Protein AF-A0A9E0XH51-F1 (afdb_monomer)

pLDDT: mean 71.11, std 19.98, range [37.84, 92.12]

Structure (mmCIF, N/CA/C/O backbone):
data_AF-A0A9E0XH51-F1
#
_entry.id   AF-A0A9E0XH51-F1
#
loop_
_atom_site.group_PDB
_atom_site.id
_atom_site.type_symbol
_atom_site.label_atom_id
_atom_site.label_alt_id
_atom_site.label_comp_id
_atom_site.label_asym_id
_atom_site.label_entity_id
_atom_site.label_seq_id
_atom_site.pdbx_PDB_ins_code
_atom_site.Cartn_x
_atom_site.Cartn_y
_atom_site.Cartn_z
_atom_site.occupancy
_atom_site.B_iso_or_equiv
_atom_site.auth_seq_id
_atom_site.auth_comp_id
_atom_site.auth_asym_id
_atom_site.auth_atom_id
_atom_site.pdbx_PDB_model_num
ATOM 1 N N . MET A 1 1 ? 7.450 -58.467 25.213 1.00 41.91 1 MET A N 1
ATOM 2 C CA . MET A 1 1 ? 7.875 -57.204 24.557 1.00 41.91 1 MET A CA 1
ATOM 3 C C . MET A 1 1 ? 6.693 -56.242 24.679 1.00 41.91 1 MET A C 1
ATOM 5 O O . MET A 1 1 ? 5.607 -56.695 24.382 1.00 41.91 1 MET A O 1
ATOM 9 N N . LYS A 1 2 ? 6.726 -55.001 25.174 1.00 43.81 2 LYS A N 1
ATOM 10 C CA . LYS A 1 2 ? 7.764 -54.050 25.601 1.00 43.81 2 LYS A CA 1
ATOM 11 C C . LYS A 1 2 ? 7.289 -53.410 26.921 1.00 43.81 2 LYS A C 1
ATOM 13 O O . LYS A 1 2 ? 6.123 -53.060 27.045 1.00 43.81 2 LYS A O 1
ATOM 18 N N . LYS A 1 3 ? 8.186 -53.297 27.903 1.00 47.97 3 LYS A N 1
ATOM 19 C CA . LYS A 1 3 ? 7.929 -52.668 29.207 1.00 47.97 3 LYS A CA 1
ATOM 20 C C . LYS A 1 3 ? 7.964 -51.147 29.034 1.00 47.97 3 LYS A C 1
ATOM 22 O O . LYS A 1 3 ? 8.960 -50.622 28.537 1.00 47.97 3 LYS A O 1
ATOM 27 N N . VAL A 1 4 ? 6.887 -50.470 29.422 1.00 47.69 4 VAL A N 1
ATOM 28 C CA . VAL A 1 4 ? 6.776 -49.007 29.431 1.00 47.69 4 VAL A CA 1
ATOM 29 C C . VAL A 1 4 ? 7.672 -48.475 30.551 1.00 47.69 4 VAL A C 1
ATOM 31 O O . VAL A 1 4 ? 7.459 -48.787 31.719 1.00 47.69 4 VAL A O 1
ATOM 34 N N . LYS A 1 5 ? 8.709 -47.717 30.191 1.00 50.25 5 LYS A N 1
ATOM 35 C CA . LYS A 1 5 ? 9.540 -46.977 31.145 1.00 50.25 5 LYS A CA 1
ATOM 36 C C . LYS A 1 5 ? 8.961 -45.571 31.269 1.00 50.25 5 LYS A C 1
ATOM 38 O O . LYS A 1 5 ? 9.194 -44.735 30.406 1.00 50.25 5 LYS A O 1
ATOM 43 N N . VAL A 1 6 ? 8.188 -45.348 32.327 1.00 43.75 6 VAL A N 1
ATOM 44 C CA . VAL A 1 6 ? 7.829 -44.011 32.809 1.00 43.75 6 VAL A CA 1
ATOM 45 C C . VAL A 1 6 ? 8.917 -43.595 33.798 1.00 43.75 6 VAL A C 1
ATOM 47 O O . VAL A 1 6 ? 9.127 -44.278 34.798 1.00 43.75 6 VAL A O 1
ATOM 50 N N . ALA A 1 7 ? 9.629 -42.512 33.501 1.00 46.59 7 ALA A N 1
ATOM 51 C CA . ALA A 1 7 ? 10.525 -41.817 34.424 1.00 46.59 7 ALA A CA 1
ATOM 52 C C . ALA A 1 7 ? 10.071 -40.346 34.438 1.00 46.59 7 ALA A C 1
ATOM 54 O O . ALA A 1 7 ? 9.972 -39.734 33.381 1.00 46.59 7 ALA A O 1
ATOM 55 N N . LEU A 1 8 ? 9.456 -39.905 35.538 1.00 39.34 8 LEU A N 1
ATOM 56 C CA . LEU A 1 8 ? 10.074 -39.195 36.673 1.00 39.34 8 LEU A CA 1
ATOM 57 C C . LEU A 1 8 ? 10.147 -37.677 36.401 1.00 39.34 8 LEU A C 1
ATOM 59 O O . LEU A 1 8 ? 11.036 -37.231 35.695 1.00 39.34 8 LEU A O 1
ATOM 63 N N . ALA A 1 9 ? 9.111 -36.947 36.846 1.00 46.75 9 ALA A N 1
ATOM 64 C CA . ALA A 1 9 ? 9.154 -35.848 37.838 1.00 46.75 9 ALA A CA 1
ATOM 65 C C . ALA A 1 9 ? 9.695 -34.509 37.269 1.00 46.75 9 ALA A C 1
ATOM 67 O O . ALA A 1 9 ? 10.595 -34.504 36.451 1.00 46.75 9 ALA A O 1
ATOM 68 N N . ALA A 1 10 ? 9.218 -33.313 37.609 1.00 48.53 10 ALA A N 1
ATOM 69 C CA . ALA A 1 10 ? 8.521 -32.829 38.789 1.00 48.53 10 ALA A CA 1
ATOM 70 C C . ALA A 1 10 ? 7.883 -31.449 38.493 1.00 48.53 10 ALA A C 1
ATOM 72 O O . ALA A 1 10 ? 8.106 -30.874 37.432 1.00 48.53 10 ALA A O 1
ATOM 73 N N . LEU A 1 11 ? 7.214 -30.914 39.521 1.00 56.66 11 LEU A N 1
ATOM 74 C CA . LEU A 1 11 ? 6.786 -29.521 39.726 1.00 56.66 11 LEU A CA 1
ATOM 75 C C . LEU A 1 11 ? 5.397 -29.145 39.192 1.00 56.66 11 LEU A C 1
ATOM 77 O O . LEU A 1 11 ? 5.206 -28.404 38.237 1.00 56.66 11 LEU A O 1
ATOM 81 N N . THR A 1 12 ? 4.416 -29.624 39.957 1.00 53.50 12 THR A N 1
ATOM 82 C CA . THR A 1 12 ? 3.287 -28.830 40.465 1.00 53.50 12 THR A CA 1
ATOM 83 C C . THR A 1 12 ? 3.569 -27.327 40.521 1.00 53.50 12 THR A C 1
ATOM 85 O O . THR A 1 12 ? 4.447 -26.933 41.281 1.00 53.50 12 THR A O 1
ATOM 88 N N . PHE A 1 13 ? 2.759 -26.507 39.845 1.00 44.91 13 PHE A N 1
ATOM 89 C CA . PHE A 1 13 ? 2.239 -25.254 40.406 1.00 44.91 13 PHE A CA 1
ATOM 90 C C . PHE A 1 13 ? 0.996 -24.772 39.619 1.00 44.91 13 PHE A C 1
ATOM 92 O O . PHE A 1 13 ? 1.048 -24.536 38.419 1.00 44.91 13 PHE A O 1
ATOM 99 N N . ILE A 1 14 ? -0.088 -24.583 40.383 1.00 56.72 14 ILE A N 1
ATOM 100 C CA . ILE A 1 14 ? -1.256 -23.706 40.167 1.00 56.72 14 ILE A CA 1
ATOM 101 C C . ILE A 1 14 ? -2.353 -24.175 39.198 1.00 56.72 14 ILE A C 1
ATOM 103 O O . ILE A 1 14 ? -2.417 -23.795 38.033 1.00 56.72 14 ILE A O 1
ATOM 107 N N . CYS A 1 15 ? -3.339 -24.869 39.773 1.00 46.94 15 CYS A N 1
ATOM 108 C CA . CYS A 1 15 ? -4.732 -24.741 39.356 1.00 46.94 15 CYS A CA 1
ATOM 109 C C . CYS A 1 15 ? -5.243 -23.346 39.760 1.00 46.94 15 CYS A C 1
ATOM 111 O O . CYS A 1 15 ? -5.468 -23.103 40.946 1.00 46.94 15 CYS A O 1
ATOM 113 N N . LEU A 1 16 ? -5.468 -22.448 38.799 1.00 51.97 16 LEU A N 1
ATOM 114 C CA . LEU A 1 16 ? -6.373 -21.311 38.971 1.00 51.97 16 LEU A CA 1
ATOM 115 C C . LEU A 1 16 ? -7.412 -21.337 37.850 1.00 51.97 16 LEU A C 1
ATOM 117 O O . LEU A 1 16 ? -7.101 -21.311 36.664 1.00 51.97 16 LEU A O 1
ATOM 121 N N . ASN A 1 17 ? -8.648 -21.471 38.314 1.00 50.69 17 ASN A N 1
ATOM 122 C CA . ASN A 1 17 ? -9.923 -21.473 37.622 1.00 50.69 17 ASN A CA 1
ATOM 123 C C . ASN A 1 17 ? -10.053 -20.498 36.438 1.00 50.69 17 ASN A C 1
ATOM 125 O O . ASN A 1 17 ? -9.784 -19.308 36.586 1.00 50.69 17 ASN A O 1
ATOM 129 N N . SER A 1 18 ? -10.708 -20.995 35.382 1.00 43.88 18 SER A N 1
ATOM 130 C CA . SER A 1 18 ? -11.928 -20.441 34.752 1.00 43.88 18 SER A CA 1
ATOM 131 C C . SER A 1 18 ? -11.814 -20.307 33.235 1.00 43.88 18 SER A C 1
ATOM 133 O O . SER A 1 18 ? -10.995 -19.542 32.744 1.00 43.88 18 SER A O 1
ATOM 135 N N . SER A 1 19 ? -12.741 -20.985 32.549 1.00 42.28 19 SER A N 1
ATOM 136 C CA . SER A 1 19 ? -13.248 -20.671 31.203 1.00 42.28 19 SER A CA 1
ATOM 137 C C . SER A 1 19 ? -12.220 -20.821 30.073 1.00 42.28 19 SER A C 1
ATOM 139 O O . SER A 1 19 ? -11.302 -20.037 29.915 1.00 42.28 19 SER A O 1
ATOM 141 N N . ALA A 1 20 ? -12.258 -21.928 29.338 1.00 42.06 20 ALA A N 1
ATOM 142 C CA . ALA A 1 20 ? -12.992 -22.009 28.076 1.00 42.06 20 ALA A CA 1
ATOM 143 C C . ALA A 1 20 ? -12.479 -21.024 27.001 1.00 42.06 20 ALA A C 1
ATOM 145 O O . ALA A 1 20 ? -12.473 -19.819 27.200 1.00 42.06 20 ALA A O 1
ATOM 146 N N . ILE A 1 21 ? -12.200 -21.613 25.832 1.00 47.88 21 ILE A N 1
ATOM 147 C CA . ILE A 1 21 ? -12.109 -21.051 24.474 1.00 47.88 21 ILE A CA 1
ATOM 148 C C . ILE A 1 21 ? -10.927 -20.138 24.083 1.00 47.88 21 ILE A C 1
ATOM 150 O O . ILE A 1 21 ? -10.886 -18.951 24.365 1.00 47.88 21 ILE A O 1
ATOM 154 N N . ALA A 1 22 ? -10.091 -20.766 23.248 1.00 40.78 22 ALA A N 1
ATOM 155 C CA . ALA A 1 22 ? -9.645 -20.306 21.933 1.00 40.78 22 ALA A CA 1
ATOM 156 C C . ALA A 1 22 ? -8.461 -19.327 21.836 1.00 40.78 22 ALA A C 1
ATOM 158 O O . ALA A 1 22 ? -8.432 -18.244 22.401 1.00 40.78 22 ALA A O 1
ATOM 159 N N . GLU A 1 23 ? -7.519 -19.765 20.994 1.00 41.09 23 GLU A N 1
ATOM 160 C CA . GLU A 1 23 ? -6.561 -18.959 20.237 1.00 41.09 23 GLU A CA 1
ATOM 161 C C . GLU A 1 23 ? -5.380 -18.386 21.024 1.00 41.09 23 GLU A C 1
ATOM 163 O O . GLU A 1 23 ? -5.196 -17.187 21.219 1.00 41.09 23 GLU A O 1
ATOM 168 N N . GLN A 1 24 ? -4.442 -19.296 21.308 1.00 37.84 24 GLN A N 1
ATOM 169 C CA . GLN A 1 24 ? -3.035 -18.989 21.074 1.00 37.84 24 GLN A CA 1
ATOM 170 C C . GLN A 1 24 ? -2.898 -18.505 19.624 1.00 37.84 24 GLN A C 1
ATOM 172 O O . GLN A 1 24 ? -2.756 -19.317 18.709 1.00 37.84 24 GLN A O 1
ATOM 177 N N . ILE A 1 25 ? -2.978 -17.190 19.406 1.00 51.56 25 ILE A N 1
ATOM 178 C CA . ILE A 1 25 ? -2.527 -16.568 18.165 1.00 51.56 25 ILE A CA 1
ATOM 179 C C . ILE A 1 25 ? -1.038 -16.873 18.096 1.00 51.56 25 ILE A C 1
ATOM 181 O O . ILE A 1 25 ? -0.198 -16.215 18.712 1.00 51.56 25 ILE A O 1
ATOM 185 N N . GLN A 1 26 ? -0.735 -17.955 17.385 1.00 45.03 26 GLN A N 1
ATOM 186 C CA . GLN A 1 26 ? 0.565 -18.215 16.821 1.00 45.03 26 GLN A CA 1
ATOM 187 C C . GLN A 1 26 ? 0.971 -16.927 16.116 1.00 45.03 26 GLN A C 1
ATOM 189 O O . GLN A 1 26 ? 0.491 -16.608 15.031 1.00 45.03 26 GLN A O 1
ATOM 194 N N . GLN A 1 27 ? 1.889 -16.188 16.731 1.00 41.00 27 GLN A N 1
ATOM 195 C CA . GLN A 1 27 ? 2.798 -15.308 16.017 1.00 41.00 27 GLN A CA 1
ATOM 196 C C . GLN A 1 27 ? 3.692 -16.208 15.155 1.00 41.00 27 GLN A C 1
ATOM 198 O O . GLN A 1 27 ? 4.900 -16.312 15.350 1.00 41.00 27 GLN A O 1
ATOM 203 N N . THR A 1 28 ? 3.091 -16.927 14.202 1.00 44.56 28 THR A N 1
ATOM 204 C CA . THR A 1 28 ? 3.790 -17.331 13.002 1.00 44.56 28 THR A CA 1
ATOM 205 C C . THR A 1 28 ? 4.267 -16.028 12.406 1.00 44.56 28 THR A C 1
ATOM 207 O O . THR A 1 28 ? 3.473 -15.255 11.870 1.00 44.56 28 THR A O 1
ATOM 210 N N . ALA A 1 29 ? 5.566 -15.782 12.541 1.00 46.38 29 ALA A N 1
ATOM 211 C CA . ALA A 1 29 ? 6.333 -15.024 11.581 1.00 46.38 29 ALA A CA 1
ATOM 212 C C . ALA A 1 29 ? 6.067 -15.668 10.215 1.00 46.38 29 ALA A C 1
ATOM 214 O O . ALA A 1 29 ? 6.822 -16.516 9.740 1.00 46.38 29 ALA A O 1
ATOM 215 N N . GLN A 1 30 ? 4.912 -15.343 9.628 1.00 44.78 30 GLN A N 1
ATOM 216 C CA . GLN A 1 30 ? 4.646 -15.612 8.240 1.00 44.78 30 GLN A CA 1
ATOM 217 C C . GLN A 1 30 ? 5.813 -14.949 7.539 1.00 44.78 30 GLN A C 1
ATOM 219 O O . GLN A 1 30 ? 6.069 -13.753 7.683 1.00 44.78 30 GLN A O 1
ATOM 224 N N . THR A 1 31 ? 6.580 -15.766 6.833 1.00 47.00 31 THR A N 1
ATOM 225 C CA . THR A 1 31 ? 7.458 -15.280 5.785 1.00 47.00 31 THR A CA 1
ATOM 226 C C . THR A 1 31 ? 6.511 -14.761 4.708 1.00 47.00 31 THR A C 1
ATOM 228 O O . THR A 1 31 ? 6.260 -15.431 3.713 1.00 47.00 31 THR A O 1
ATOM 231 N N . THR A 1 32 ? 5.845 -13.639 4.991 1.00 55.44 32 THR A N 1
ATOM 232 C CA . THR A 1 32 ? 4.854 -13.032 4.123 1.00 55.44 32 THR A CA 1
ATOM 233 C C . THR A 1 32 ? 5.659 -12.618 2.924 1.00 55.44 32 THR A C 1
ATOM 235 O O . THR A 1 32 ? 6.494 -11.714 3.008 1.00 55.44 32 THR A O 1
ATOM 238 N N . ASN A 1 33 ? 5.501 -13.360 1.830 1.00 62.09 33 ASN A N 1
ATOM 239 C CA . ASN A 1 33 ? 6.039 -12.943 0.555 1.00 62.09 33 ASN A CA 1
ATOM 240 C C . ASN A 1 33 ? 5.568 -11.494 0.401 1.00 62.09 33 ASN A C 1
ATOM 242 O O . ASN A 1 33 ? 4.366 -11.259 0.463 1.00 62.09 33 ASN A O 1
ATOM 246 N N . PRO A 1 34 ? 6.468 -10.501 0.333 1.00 60.09 34 PRO A N 1
ATOM 247 C CA . PRO A 1 34 ? 6.087 -9.109 0.560 1.00 60.09 34 PRO A CA 1
ATOM 248 C C . PRO A 1 34 ? 5.154 -8.569 -0.536 1.00 60.09 34 PRO A C 1
ATOM 250 O O . PRO A 1 34 ? 4.703 -7.440 -0.448 1.00 60.09 34 PRO A O 1
ATOM 253 N N . MET A 1 35 ? 4.852 -9.386 -1.548 1.00 67.69 35 MET A N 1
ATOM 254 C CA . MET A 1 35 ? 3.888 -9.177 -2.627 1.00 67.69 35 MET A CA 1
ATOM 255 C C . MET A 1 35 ? 2.509 -9.809 -2.378 1.00 67.69 35 MET A C 1
ATOM 257 O O . MET A 1 35 ? 1.605 -9.643 -3.199 1.00 67.69 35 MET A O 1
ATOM 261 N N . ASP A 1 36 ? 2.362 -10.580 -1.306 1.00 74.12 36 ASP A N 1
ATOM 262 C CA . ASP A 1 36 ? 1.183 -11.377 -1.011 1.00 74.12 36 ASP A CA 1
ATOM 263 C C . ASP A 1 36 ? 0.225 -10.587 -0.116 1.00 74.12 36 ASP A C 1
ATOM 265 O O . ASP A 1 36 ? 0.453 -10.380 1.075 1.00 74.12 36 ASP A O 1
ATOM 269 N N . CYS A 1 37 ? -0.847 -10.104 -0.741 1.00 79.00 37 CYS A N 1
ATOM 270 C CA . CYS A 1 37 ? -1.954 -9.428 -0.079 1.00 79.00 37 CYS A CA 1
ATOM 271 C C . CYS A 1 37 ? -3.098 -10.404 0.280 1.00 79.00 37 CYS A C 1
ATOM 273 O O . CYS A 1 37 ? -4.176 -9.956 0.659 1.00 79.00 37 CYS A O 1
ATOM 275 N N . SER A 1 38 ? -2.910 -11.726 0.158 1.00 80.50 38 SER A N 1
ATOM 276 C CA . SER A 1 38 ? -4.005 -12.712 0.258 1.00 80.50 38 SER A CA 1
ATOM 277 C C . SER A 1 38 ? -4.605 -12.805 1.661 1.00 80.50 38 SER A C 1
ATOM 279 O O . SER A 1 38 ? -5.762 -13.182 1.815 1.00 80.50 38 SER A O 1
ATOM 281 N N . ASN A 1 39 ? -3.844 -12.406 2.682 1.00 79.75 39 ASN A N 1
ATOM 282 C CA . ASN A 1 39 ? -4.314 -12.331 4.068 1.00 79.75 39 ASN A CA 1
ATOM 283 C C . ASN A 1 39 ? -5.064 -11.021 4.386 1.00 79.75 39 ASN A C 1
ATOM 285 O O . ASN A 1 39 ? -5.440 -10.795 5.532 1.00 79.75 39 ASN A O 1
ATOM 289 N N . MET A 1 40 ? -5.258 -10.140 3.399 1.00 82.88 40 MET A N 1
ATOM 290 C CA . MET A 1 40 ? -5.971 -8.865 3.548 1.00 82.88 40 MET A CA 1
ATOM 291 C C . MET A 1 40 ? -7.392 -8.954 2.999 1.00 82.88 40 MET A C 1
ATOM 293 O O . MET A 1 40 ? -7.718 -9.858 2.230 1.00 82.88 40 MET A O 1
ATOM 297 N N . GLY A 1 41 ? -8.227 -7.981 3.372 1.00 85.69 41 GLY A N 1
ATOM 298 C CA . GLY A 1 41 ? -9.594 -7.869 2.870 1.00 85.69 41 GLY A CA 1
ATOM 299 C C . GLY A 1 41 ? -9.671 -7.724 1.340 1.00 85.69 41 GLY A C 1
ATOM 300 O O . GLY A 1 41 ? -8.701 -7.292 0.706 1.00 85.69 41 GLY A O 1
ATOM 301 N N . PRO A 1 42 ? -10.829 -8.048 0.737 1.00 88.62 42 PRO A N 1
ATOM 302 C CA . PRO A 1 42 ? -11.011 -8.061 -0.715 1.00 88.62 42 PRO A CA 1
ATOM 303 C C . PRO A 1 42 ? -10.691 -6.710 -1.367 1.00 88.62 42 PRO A C 1
ATOM 305 O O . PRO A 1 42 ? -10.032 -6.679 -2.403 1.00 88.62 42 PRO A O 1
ATOM 308 N N . ASP A 1 43 ? -11.045 -5.594 -0.726 1.00 89.00 43 ASP A N 1
ATOM 309 C CA . ASP A 1 43 ? -10.773 -4.253 -1.259 1.00 89.00 43 ASP A CA 1
ATOM 310 C C . ASP A 1 43 ? -9.266 -3.965 -1.364 1.00 89.00 43 ASP A C 1
ATOM 312 O O . ASP A 1 43 ? -8.792 -3.394 -2.347 1.00 89.00 43 ASP A O 1
ATOM 316 N N . MET A 1 44 ? -8.482 -4.412 -0.376 1.00 87.38 44 MET A N 1
ATOM 317 C CA . MET A 1 44 ? -7.022 -4.266 -0.384 1.00 87.38 44 MET A CA 1
ATOM 318 C C . MET A 1 44 ? -6.38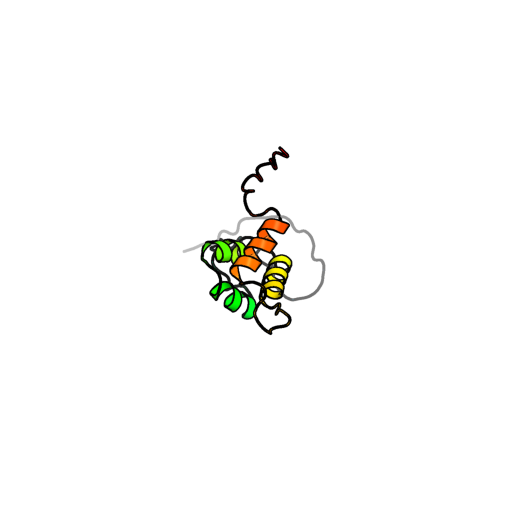2 -5.147 -1.456 1.00 87.38 44 MET A C 1
ATOM 320 O O . MET A 1 44 ? -5.421 -4.729 -2.099 1.00 87.38 44 MET A O 1
ATOM 324 N N . GLN A 1 45 ? -6.921 -6.347 -1.682 1.00 89.75 45 GLN A N 1
ATOM 325 C CA . GLN A 1 45 ? -6.463 -7.230 -2.755 1.00 89.75 45 GLN A CA 1
ATOM 326 C C . GLN A 1 45 ? -6.756 -6.635 -4.134 1.00 89.75 45 GLN A C 1
ATOM 328 O O . GLN A 1 45 ? -5.886 -6.648 -5.007 1.00 89.75 45 GLN A O 1
ATOM 333 N N . GLN A 1 46 ? -7.951 -6.067 -4.324 1.00 91.00 46 GLN A N 1
ATOM 334 C CA . GLN A 1 46 ? -8.320 -5.379 -5.559 1.00 91.00 46 GLN A CA 1
ATOM 335 C C . GLN A 1 46 ? -7.433 -4.159 -5.805 1.00 91.00 46 GLN A C 1
ATOM 337 O O . GLN A 1 46 ? -6.928 -3.988 -6.913 1.00 91.00 46 GLN A O 1
ATOM 342 N N . PHE A 1 47 ? -7.185 -3.355 -4.769 1.00 90.69 47 PHE A N 1
ATOM 343 C CA . PHE A 1 47 ? -6.272 -2.221 -4.847 1.00 90.69 47 PHE A CA 1
ATOM 344 C C . PHE A 1 47 ? -4.845 -2.664 -5.195 1.00 90.69 47 PHE A C 1
ATOM 346 O O . PHE A 1 47 ? -4.239 -2.137 -6.124 1.00 90.69 47 PHE A O 1
ATOM 353 N N . ALA A 1 48 ? -4.332 -3.701 -4.528 1.00 90.06 48 ALA A N 1
ATOM 354 C CA . ALA A 1 48 ? -3.014 -4.267 -4.798 1.00 90.06 48 ALA A CA 1
ATOM 355 C C . ALA A 1 48 ? -2.882 -4.879 -6.203 1.00 90.06 48 ALA A C 1
ATOM 357 O O . ALA A 1 48 ? -1.774 -4.960 -6.732 1.00 90.06 48 ALA A O 1
ATOM 358 N N . GLY A 1 49 ? -3.991 -5.300 -6.817 1.00 90.44 49 GLY A N 1
ATOM 359 C CA . GLY A 1 49 ? -4.041 -5.732 -8.215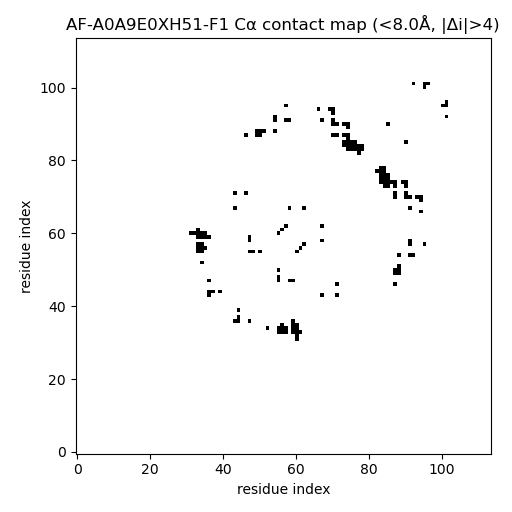 1.00 90.44 49 GLY A CA 1
ATOM 360 C C . GLY A 1 49 ? -3.818 -4.599 -9.221 1.00 90.44 49 GLY A C 1
ATOM 361 O O . GLY A 1 49 ? -3.418 -4.870 -10.349 1.00 90.44 49 GLY A O 1
ATOM 362 N N . GLN A 1 50 ? -4.032 -3.345 -8.813 1.00 91.25 50 GLN A N 1
ATOM 363 C CA . GLN A 1 50 ? -3.822 -2.149 -9.637 1.00 91.25 50 GLN A CA 1
ATOM 364 C C . GLN A 1 50 ? -2.422 -1.540 -9.461 1.00 91.25 50 GLN A C 1
ATOM 366 O O . GLN A 1 50 ? -2.063 -0.621 -10.193 1.00 91.25 50 GLN A O 1
ATOM 371 N N . LEU A 1 51 ? -1.642 -2.027 -8.490 1.00 90.88 51 LEU A N 1
ATOM 372 C CA . LEU A 1 51 ? -0.302 -1.526 -8.189 1.00 90.88 51 LEU A CA 1
ATOM 373 C C . LEU A 1 51 ? 0.765 -2.211 -9.041 1.00 90.88 51 LEU A C 1
ATOM 375 O O . LEU A 1 51 ? 0.703 -3.412 -9.319 1.00 90.88 51 LEU A O 1
ATOM 379 N N . ASN A 1 52 ? 1.825 -1.469 -9.356 1.00 91.69 52 ASN A N 1
ATOM 380 C CA . ASN A 1 52 ? 3.044 -2.061 -9.890 1.00 91.69 52 ASN A CA 1
ATOM 381 C C . ASN A 1 52 ? 3.741 -2.951 -8.846 1.00 91.69 52 ASN A C 1
ATOM 383 O O . ASN A 1 52 ? 3.487 -2.863 -7.644 1.00 91.69 52 ASN A O 1
ATOM 387 N N . ALA A 1 53 ? 4.672 -3.797 -9.295 1.00 88.06 53 ALA A N 1
ATOM 388 C CA . ALA A 1 53 ? 5.323 -4.770 -8.421 1.00 88.06 53 ALA A CA 1
ATOM 389 C C . ALA A 1 53 ? 6.035 -4.136 -7.208 1.00 88.06 53 ALA A C 1
ATOM 391 O O . ALA A 1 53 ? 5.975 -4.663 -6.102 1.00 88.06 53 ALA A O 1
ATOM 392 N N . THR A 1 54 ? 6.674 -2.981 -7.386 1.00 87.19 54 THR A N 1
ATOM 393 C CA . THR A 1 54 ? 7.397 -2.284 -6.313 1.00 87.19 54 THR A CA 1
ATOM 394 C C . THR A 1 54 ? 6.444 -1.724 -5.257 1.00 87.19 54 THR A C 1
ATOM 396 O O . THR A 1 54 ? 6.647 -1.928 -4.060 1.00 87.19 54 THR A O 1
ATOM 399 N N . ASN A 1 55 ? 5.378 -1.054 -5.690 1.00 89.94 55 ASN A N 1
ATOM 400 C CA . ASN A 1 55 ? 4.373 -0.475 -4.808 1.00 89.94 55 ASN A CA 1
ATOM 401 C C . ASN A 1 55 ? 3.526 -1.556 -4.145 1.00 89.94 55 ASN A C 1
ATOM 403 O O . ASN A 1 55 ? 3.229 -1.445 -2.962 1.00 89.94 55 ASN A O 1
ATOM 407 N N . LYS A 1 56 ? 3.222 -2.645 -4.856 1.00 89.75 56 LYS A N 1
ATOM 408 C CA . LYS A 1 56 ? 2.577 -3.829 -4.287 1.00 89.75 56 LYS A CA 1
ATOM 409 C C . LYS A 1 56 ? 3.422 -4.435 -3.170 1.00 89.75 56 LYS A C 1
ATOM 411 O O . LYS A 1 56 ? 2.876 -4.775 -2.127 1.00 89.75 56 LYS A O 1
ATOM 416 N N . LYS A 1 57 ? 4.750 -4.486 -3.334 1.00 88.75 57 LYS A N 1
ATOM 417 C CA . LYS A 1 57 ? 5.668 -4.961 -2.289 1.00 88.75 57 LYS A CA 1
ATOM 418 C C . LYS A 1 57 ? 5.603 -4.105 -1.021 1.00 88.75 57 LYS A C 1
ATOM 420 O O . LYS A 1 57 ? 5.599 -4.626 0.091 1.00 88.75 57 LYS A O 1
ATOM 425 N N . MET A 1 58 ? 5.572 -2.782 -1.184 1.00 88.75 58 MET A N 1
ATOM 426 C CA . MET A 1 58 ? 5.430 -1.852 -0.059 1.00 88.75 58 MET A CA 1
ATOM 427 C C . MET A 1 58 ? 4.047 -1.956 0.578 1.00 88.75 58 MET A C 1
ATOM 429 O O . MET A 1 58 ? 3.938 -2.118 1.789 1.00 88.75 58 MET A O 1
ATOM 433 N N . PHE A 1 59 ? 2.994 -1.924 -0.232 1.00 90.88 59 PHE A N 1
ATOM 434 C CA . PHE A 1 59 ? 1.618 -1.977 0.234 1.00 90.88 59 PHE A CA 1
ATOM 435 C C . PHE A 1 59 ? 1.334 -3.285 0.983 1.00 90.88 59 PHE A C 1
ATOM 437 O O . PHE A 1 59 ? 0.867 -3.241 2.119 1.00 90.88 59 PHE A O 1
ATOM 444 N N . CYS A 1 60 ? 1.682 -4.442 0.410 1.00 89.44 60 CYS A N 1
ATOM 445 C CA . CYS A 1 60 ? 1.404 -5.735 1.032 1.00 89.44 60 CYS A CA 1
ATOM 446 C C . CYS A 1 60 ? 2.396 -6.096 2.157 1.00 89.44 60 CYS A C 1
ATOM 448 O O . CYS A 1 60 ? 2.016 -6.745 3.129 1.00 89.44 60 CYS A O 1
ATOM 450 N N . GLY A 1 61 ? 3.665 -5.694 2.044 1.00 85.62 61 GLY A N 1
ATOM 451 C CA . GLY A 1 61 ? 4.725 -6.152 2.947 1.00 85.62 61 GLY A CA 1
ATOM 452 C C . GLY A 1 61 ? 5.194 -5.146 3.998 1.00 85.62 61 GLY A C 1
ATOM 453 O O . GLY A 1 61 ? 5.761 -5.565 5.002 1.00 85.62 61 GLY A O 1
ATOM 454 N N . GLN A 1 62 ? 5.009 -3.840 3.779 1.00 85.75 62 GLN A N 1
ATOM 455 C CA . GLN A 1 62 ? 5.576 -2.790 4.642 1.00 85.75 62 GLN A CA 1
ATOM 456 C C . GLN A 1 62 ? 4.535 -1.853 5.252 1.00 85.75 62 GLN A C 1
ATOM 458 O O . GLN A 1 62 ? 4.757 -1.345 6.349 1.00 85.75 62 GLN A O 1
ATOM 463 N N . PHE A 1 63 ? 3.412 -1.619 4.572 1.00 89.50 63 PHE A N 1
ATOM 464 C CA . PHE A 1 63 ? 2.369 -0.746 5.098 1.00 89.50 63 PHE A CA 1
ATOM 465 C C . PHE 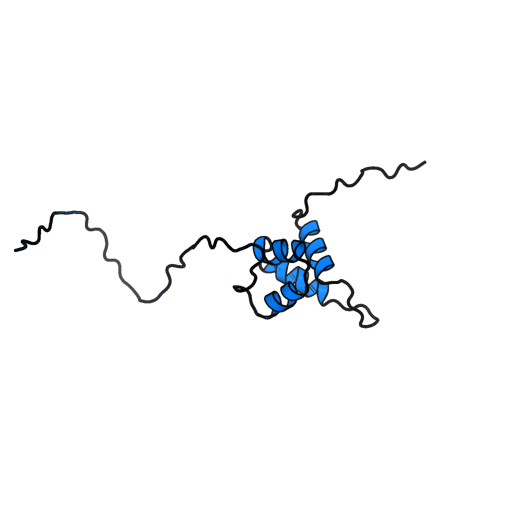A 1 63 ? 1.555 -1.442 6.186 1.00 89.50 63 PHE A C 1
ATOM 467 O O . PHE A 1 63 ? 1.165 -2.600 6.034 1.00 89.50 63 PHE A O 1
ATOM 474 N N . ASN A 1 64 ? 1.248 -0.704 7.249 1.00 89.25 64 ASN A N 1
ATOM 475 C CA . ASN A 1 64 ? 0.225 -1.080 8.220 1.00 89.25 64 ASN A CA 1
ATOM 476 C C . ASN A 1 64 ? -1.188 -0.749 7.699 1.00 89.25 64 ASN A C 1
ATOM 478 O O . ASN A 1 64 ? -1.350 -0.072 6.681 1.00 89.25 64 ASN A O 1
ATOM 482 N N . ASP A 1 65 ? -2.222 -1.192 8.415 1.00 87.06 65 ASP A N 1
ATOM 483 C CA . ASP A 1 65 ? -3.617 -1.030 7.982 1.00 87.06 65 ASP A CA 1
ATOM 484 C C . ASP A 1 65 ? -4.024 0.438 7.779 1.00 87.06 65 ASP A C 1
ATOM 486 O O . ASP A 1 65 ? -4.725 0.758 6.820 1.00 87.06 65 ASP A O 1
ATOM 490 N N . SER A 1 66 ? -3.521 1.351 8.616 1.00 89.31 66 SER A N 1
ATOM 491 C CA . SER A 1 66 ? -3.787 2.793 8.495 1.00 89.31 66 SER A CA 1
ATOM 492 C C . SER A 1 66 ? -3.149 3.396 7.236 1.00 89.31 66 SER A C 1
ATOM 494 O O . SER A 1 66 ? -3.785 4.149 6.493 1.00 89.31 66 SER A O 1
ATOM 496 N N . GLN A 1 67 ? -1.907 3.016 6.931 1.00 90.94 67 GLN A N 1
ATOM 497 C CA . GLN A 1 67 ? -1.200 3.441 5.719 1.00 90.94 67 GLN A CA 1
ATOM 498 C C . GLN A 1 67 ? -1.879 2.895 4.457 1.00 90.94 67 GLN A C 1
ATOM 500 O O . GLN A 1 67 ? -2.024 3.616 3.468 1.00 90.94 67 GLN A O 1
ATOM 505 N N . ARG A 1 68 ? -2.361 1.646 4.497 1.00 90.06 68 ARG A N 1
ATOM 506 C CA . ARG A 1 68 ? -3.124 1.043 3.394 1.00 90.06 68 ARG A CA 1
ATOM 507 C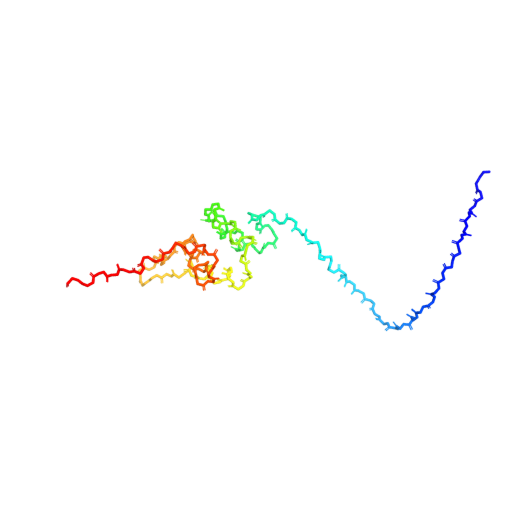 C . ARG A 1 68 ? -4.445 1.757 3.158 1.00 90.06 68 ARG A C 1
ATOM 509 O O . ARG A 1 68 ? -4.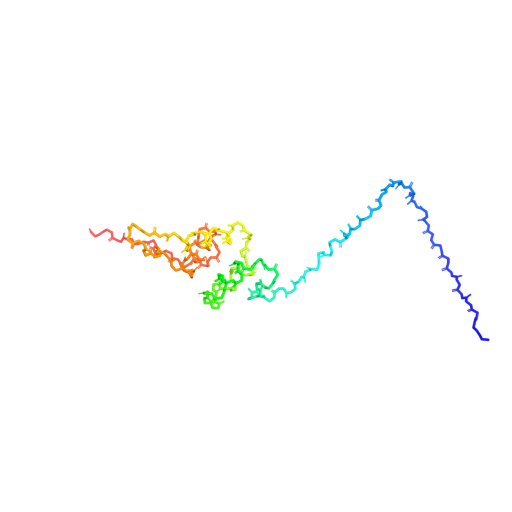728 2.125 2.021 1.00 90.06 68 ARG A O 1
ATOM 516 N N . ALA A 1 69 ? -5.209 1.999 4.223 1.00 90.94 69 ALA A N 1
ATOM 517 C CA . ALA A 1 69 ? -6.466 2.736 4.151 1.00 90.94 69 ALA A CA 1
ATOM 518 C C . ALA A 1 69 ? -6.253 4.147 3.589 1.00 90.94 69 ALA A C 1
ATOM 520 O O . ALA A 1 69 ? -7.000 4.579 2.714 1.00 90.94 69 ALA A O 1
ATOM 521 N N . THR A 1 70 ? -5.181 4.826 4.009 1.00 92.00 70 THR A N 1
ATOM 522 C CA . THR A 1 70 ? -4.813 6.146 3.481 1.00 92.00 70 THR A CA 1
ATOM 523 C C . THR A 1 70 ? -4.519 6.078 1.981 1.00 92.00 70 THR A C 1
ATOM 525 O O . THR A 1 70 ? -5.091 6.847 1.214 1.00 92.00 70 THR A O 1
ATOM 528 N N . ALA A 1 71 ? -3.690 5.130 1.529 1.00 91.06 71 ALA A N 1
ATOM 529 C CA . ALA A 1 71 ? -3.367 4.983 0.108 1.00 91.06 71 ALA A CA 1
ATOM 530 C C . ALA A 1 71 ? -4.618 4.686 -0.740 1.00 91.06 71 ALA A C 1
ATOM 532 O O . ALA A 1 71 ? -4.822 5.303 -1.784 1.00 91.06 71 ALA A O 1
ATOM 533 N N . MET A 1 72 ? -5.495 3.799 -0.265 1.00 91.69 72 MET A N 1
ATOM 534 C CA . MET A 1 72 ? -6.765 3.507 -0.930 1.00 91.69 72 MET A CA 1
ATOM 535 C C . MET A 1 72 ? -7.665 4.743 -0.990 1.00 91.69 72 MET A C 1
ATOM 537 O O . MET A 1 72 ? -8.156 5.092 -2.062 1.00 91.69 72 MET A O 1
ATOM 541 N N . GLN A 1 73 ? -7.824 5.460 0.125 1.00 92.12 73 GLN A N 1
ATOM 542 C CA . GLN A 1 73 ? -8.642 6.668 0.180 1.00 92.12 73 GLN A CA 1
ATOM 543 C C . GLN A 1 73 ? -8.123 7.732 -0.788 1.00 92.12 73 GLN A C 1
ATOM 545 O O . GLN A 1 73 ? -8.909 8.327 -1.522 1.00 92.12 73 GLN A O 1
ATOM 550 N N . MET A 1 74 ? -6.809 7.960 -0.842 1.00 89.69 74 MET A N 1
ATOM 551 C CA . MET A 1 74 ? -6.235 8.955 -1.745 1.00 89.69 74 MET A CA 1
ATOM 552 C C . MET A 1 74 ? -6.392 8.582 -3.222 1.00 89.69 74 MET A C 1
ATOM 554 O O . MET A 1 74 ? -6.590 9.471 -4.047 1.00 89.69 74 MET A O 1
ATOM 558 N N . ALA A 1 75 ? -6.355 7.293 -3.557 1.00 89.12 75 ALA A N 1
ATOM 559 C CA . ALA A 1 75 ? -6.636 6.834 -4.911 1.00 89.12 75 ALA A CA 1
ATOM 560 C C . ALA A 1 75 ? -8.117 6.977 -5.283 1.00 89.12 75 ALA A C 1
ATOM 562 O O . ALA A 1 75 ? -8.419 7.176 -6.448 1.00 89.12 75 ALA A O 1
ATOM 563 N N . THR A 1 76 ? -9.041 6.916 -4.316 1.00 87.50 76 THR A N 1
ATOM 564 C CA . THR A 1 76 ? -10.483 7.123 -4.559 1.00 87.50 76 THR A CA 1
ATOM 565 C C . THR A 1 76 ? -10.900 8.589 -4.684 1.00 87.50 76 THR A C 1
ATOM 567 O O . THR A 1 76 ? -12.039 8.866 -5.052 1.00 87.50 76 THR A O 1
ATOM 570 N N . GLN A 1 77 ? -10.009 9.541 -4.384 1.00 86.62 77 GLN A N 1
ATOM 571 C CA . GLN A 1 77 ? -10.340 10.961 -4.487 1.00 86.62 77 GLN A CA 1
ATOM 572 C C . GLN A 1 77 ? -10.547 11.352 -5.950 1.00 86.62 77 GLN A C 1
ATOM 574 O O . GLN A 1 77 ? -9.682 11.137 -6.799 1.00 86.62 77 GLN A O 1
ATOM 579 N N . GLN A 1 78 ? -11.696 11.960 -6.232 1.00 87.00 78 GLN A N 1
ATOM 580 C CA . GLN A 1 78 ? -12.034 12.505 -7.540 1.00 87.00 78 GLN A CA 1
ATOM 581 C C . GLN A 1 78 ? -11.924 14.028 -7.504 1.00 87.00 78 GLN A C 1
ATOM 583 O O . GLN A 1 78 ? -12.287 14.667 -6.517 1.00 87.00 78 GLN A O 1
ATOM 588 N N . ASN A 1 79 ? -11.409 14.616 -8.582 1.00 82.81 79 ASN A N 1
ATOM 589 C CA . ASN A 1 79 ? -11.427 16.063 -8.747 1.00 82.81 79 ASN A CA 1
ATOM 590 C C . ASN A 1 79 ? -12.840 16.544 -9.117 1.00 82.81 79 ASN A C 1
ATOM 592 O O . ASN A 1 79 ? -13.741 15.750 -9.390 1.00 82.81 79 ASN A O 1
ATOM 596 N N . SER A 1 80 ? -13.020 17.862 -9.198 1.00 84.12 80 SER A N 1
ATOM 597 C CA . SER A 1 80 ? -14.292 18.496 -9.575 1.00 84.12 80 SER A CA 1
ATOM 598 C C . SER A 1 80 ? -14.820 18.0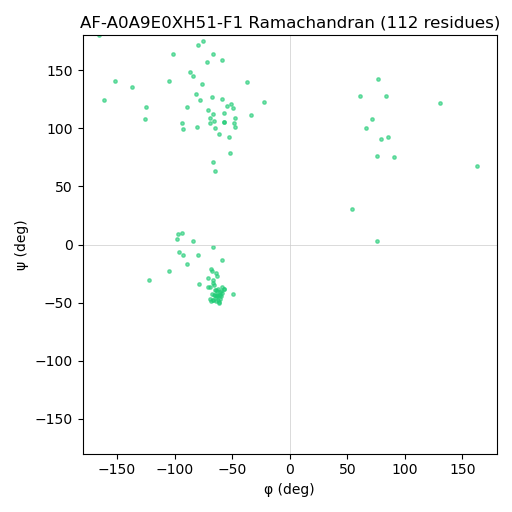94 -10.961 1.00 84.12 80 SER A C 1
ATOM 600 O O . SER A 1 80 ? -15.974 18.368 -11.271 1.00 84.12 80 SER A O 1
ATOM 602 N N . SER A 1 81 ? -13.993 17.448 -11.789 1.00 84.00 81 SER A N 1
ATOM 603 C CA . SER A 1 81 ? -14.351 16.933 -13.115 1.00 84.00 81 SER A CA 1
ATOM 604 C C . SER A 1 81 ? -14.697 15.435 -13.105 1.00 84.00 81 SER A C 1
ATOM 606 O O . SER A 1 81 ? -14.888 14.853 -14.170 1.00 84.00 81 SER A O 1
ATOM 608 N N . GLY A 1 82 ? -14.742 14.787 -11.933 1.00 79.50 82 GLY A N 1
ATOM 609 C CA . GLY A 1 82 ? -15.020 13.353 -11.782 1.00 79.50 82 GLY A CA 1
ATOM 610 C C . GLY A 1 82 ? -13.853 12.432 -12.162 1.00 79.50 82 GLY A C 1
ATOM 611 O O . GLY A 1 82 ? -13.990 11.210 -12.107 1.00 79.50 82 GLY A O 1
ATOM 612 N N . ALA A 1 83 ? -12.696 12.991 -12.528 1.00 83.12 83 ALA A N 1
ATOM 613 C CA . ALA A 1 83 ? -11.498 12.214 -12.812 1.00 83.12 83 ALA A CA 1
ATOM 614 C C . ALA A 1 83 ? -10.753 11.894 -11.514 1.00 83.12 83 ALA A C 1
ATOM 616 O O . ALA A 1 83 ? -10.695 12.712 -10.594 1.00 83.12 83 ALA A O 1
ATOM 617 N N . MET A 1 84 ? -10.152 10.707 -11.460 1.00 83.44 84 MET A N 1
ATOM 618 C CA . MET A 1 84 ? -9.324 10.287 -10.330 1.00 83.44 84 MET A CA 1
ATOM 619 C C . MET A 1 84 ? -8.165 11.272 -10.161 1.00 83.44 84 MET A C 1
ATOM 621 O O . MET A 1 84 ? -7.422 11.530 -11.108 1.00 83.44 84 MET A O 1
ATOM 625 N N . MET A 1 85 ? -8.022 11.839 -8.963 1.00 84.38 85 MET A N 1
ATOM 626 C CA . MET A 1 85 ? -6.977 12.819 -8.656 1.00 84.38 85 MET A CA 1
ATOM 627 C C . MET A 1 85 ? -5.582 12.210 -8.703 1.00 84.38 85 MET A C 1
ATOM 629 O O . MET A 1 85 ? -4.610 12.909 -8.979 1.00 84.38 85 MET A O 1
ATOM 633 N N . MET A 1 86 ? -5.486 10.923 -8.381 1.00 88.00 86 MET A N 1
ATOM 634 C CA . MET A 1 86 ? -4.225 10.230 -8.219 1.00 88.00 86 MET A CA 1
ATOM 635 C C . MET A 1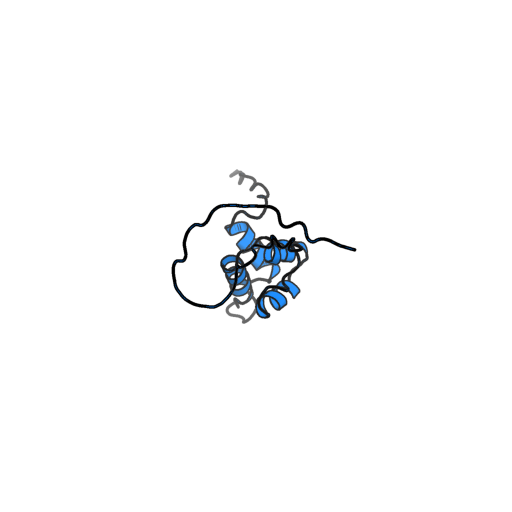 86 ? -4.396 8.749 -8.542 1.00 88.00 86 MET A C 1
ATOM 637 O O . MET A 1 86 ? -5.407 8.142 -8.191 1.00 88.00 86 MET A O 1
ATOM 641 N N . SER A 1 87 ? -3.401 8.158 -9.202 1.00 91.31 87 SER A N 1
ATOM 642 C CA . SER A 1 87 ? -3.407 6.716 -9.442 1.00 91.31 87 SER A CA 1
ATOM 643 C C . SER A 1 87 ? -3.129 5.930 -8.149 1.00 91.31 87 SER A C 1
ATOM 645 O O . SER A 1 87 ? -2.479 6.451 -7.236 1.00 91.31 87 SER A O 1
ATOM 647 N N . PRO A 1 88 ? -3.547 4.654 -8.065 1.00 90.88 88 PRO A N 1
ATOM 648 C CA . PRO A 1 88 ? -3.200 3.763 -6.954 1.00 90.88 88 PRO A CA 1
ATOM 649 C C . PRO A 1 88 ? -1.700 3.753 -6.626 1.00 90.88 88 PRO A C 1
ATOM 651 O O . PRO A 1 88 ? -1.303 3.852 -5.466 1.00 90.88 88 PRO A O 1
ATOM 654 N N . ASP A 1 89 ? -0.854 3.714 -7.658 1.00 91.69 89 ASP A N 1
ATOM 655 C CA . ASP A 1 89 ? 0.601 3.728 -7.512 1.00 91.69 89 ASP A CA 1
ATOM 656 C C . ASP A 1 89 ? 1.128 5.033 -6.911 1.00 91.69 89 ASP A C 1
ATOM 658 O O . A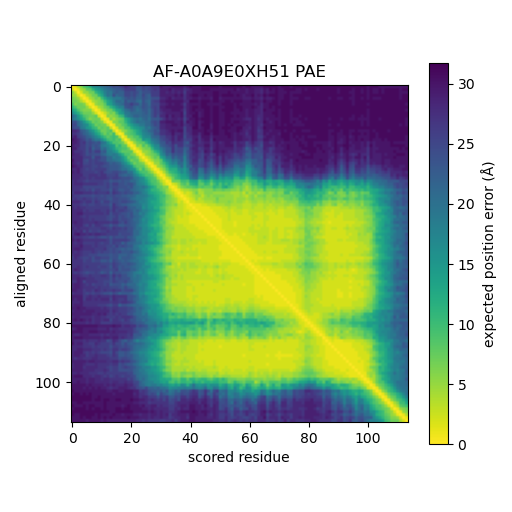SP A 1 89 ? 1.990 5.006 -6.030 1.00 91.69 89 ASP A O 1
ATOM 662 N N . GLN A 1 90 ? 0.610 6.175 -7.368 1.00 91.75 90 GLN A N 1
ATOM 663 C CA . GLN A 1 90 ? 0.979 7.477 -6.817 1.00 91.75 90 GLN A CA 1
ATOM 664 C C . GLN A 1 90 ? 0.520 7.611 -5.359 1.00 91.75 90 GLN A C 1
ATOM 666 O O . GLN A 1 90 ? 1.243 8.181 -4.543 1.00 91.75 90 GLN A O 1
ATOM 671 N N . ALA A 1 91 ? -0.632 7.035 -5.005 1.00 91.38 91 ALA A N 1
ATOM 672 C CA . ALA A 1 91 ? -1.131 7.041 -3.636 1.00 91.38 91 ALA A CA 1
ATOM 673 C C . ALA A 1 91 ? -0.210 6.274 -2.682 1.00 91.38 91 ALA A C 1
ATOM 675 O O . ALA A 1 91 ? 0.152 6.783 -1.621 1.00 91.38 91 ALA A O 1
ATOM 676 N N . VAL A 1 92 ? 0.242 5.085 -3.089 1.00 91.56 92 VAL A N 1
ATOM 677 C CA . VAL A 1 92 ? 1.212 4.299 -2.315 1.00 91.56 92 VAL A CA 1
ATOM 678 C C . VAL A 1 92 ? 2.542 5.032 -2.196 1.00 91.56 92 VAL A C 1
ATOM 680 O O . VAL A 1 92 ? 3.093 5.115 -1.105 1.00 91.56 92 VAL A O 1
ATOM 683 N N . GLN A 1 93 ? 3.044 5.630 -3.276 1.00 92.00 93 GLN A N 1
ATOM 684 C CA . GLN A 1 93 ? 4.284 6.412 -3.230 1.00 92.00 93 GLN A CA 1
ATOM 685 C C . GLN A 1 93 ? 4.174 7.628 -2.313 1.00 92.00 93 GLN A C 1
ATOM 687 O O . GLN A 1 93 ? 5.123 7.939 -1.593 1.00 92.00 93 GLN A O 1
ATOM 692 N N . LYS A 1 94 ? 3.020 8.302 -2.302 1.00 90.62 94 LYS A N 1
ATOM 693 C CA . LYS A 1 94 ? 2.789 9.456 -1.438 1.00 90.62 94 LYS A CA 1
ATOM 694 C C . LYS A 1 94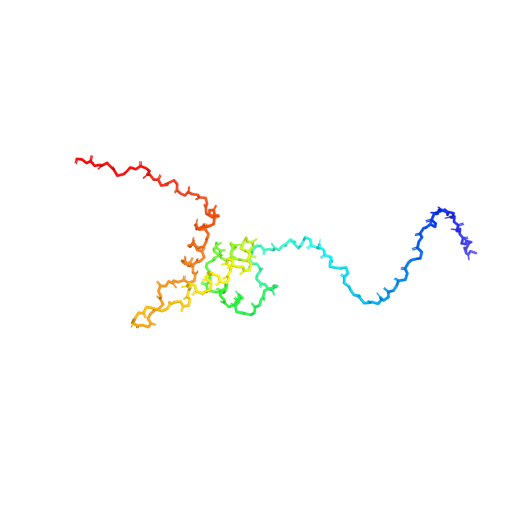 ? 2.769 9.047 0.030 1.00 90.62 94 LYS A C 1
ATOM 696 O O . LYS A 1 94 ? 3.520 9.619 0.809 1.00 90.62 94 LYS A O 1
ATOM 701 N N . VAL A 1 95 ? 2.027 7.996 0.383 1.00 90.25 95 VAL A N 1
ATOM 702 C CA . VAL A 1 95 ? 2.028 7.451 1.750 1.00 90.25 95 VAL A CA 1
ATOM 703 C C . VAL A 1 95 ? 3.422 6.964 2.151 1.00 90.25 95 VAL A C 1
ATOM 705 O O . VAL A 1 95 ? 3.866 7.242 3.262 1.00 90.25 95 VAL A O 1
ATOM 708 N N . ALA A 1 96 ? 4.153 6.300 1.252 1.00 89.50 96 ALA A N 1
ATOM 709 C CA . ALA A 1 96 ? 5.523 5.867 1.516 1.00 89.50 96 ALA A CA 1
ATOM 710 C C . ALA A 1 96 ? 6.459 7.061 1.754 1.00 89.50 96 ALA A C 1
ATOM 712 O O . ALA A 1 96 ? 7.305 7.010 2.642 1.00 89.50 96 ALA A O 1
ATOM 713 N N . THR A 1 97 ? 6.298 8.144 0.992 1.00 87.94 97 THR A N 1
ATOM 714 C CA . THR A 1 97 ? 7.071 9.385 1.155 1.00 87.94 97 THR A CA 1
ATOM 715 C C . THR A 1 97 ? 6.747 10.064 2.484 1.00 87.94 97 THR A C 1
ATOM 717 O O . THR A 1 97 ? 7.660 10.379 3.242 1.00 87.94 97 THR A O 1
ATOM 720 N N . ASP A 1 98 ? 5.460 10.211 2.806 1.00 85.25 98 ASP A N 1
ATOM 721 C CA . ASP A 1 98 ? 4.978 10.852 4.036 1.00 85.25 98 ASP A CA 1
ATOM 722 C C . ASP A 1 98 ? 5.423 10.085 5.297 1.00 85.25 98 ASP A C 1
ATOM 724 O O . ASP A 1 98 ? 5.618 10.674 6.357 1.00 85.25 98 ASP A O 1
ATOM 728 N N . ASN A 1 99 ? 5.645 8.772 5.174 1.00 81.94 99 ASN A N 1
ATOM 729 C CA . ASN A 1 99 ? 6.148 7.906 6.244 1.00 81.94 99 ASN A CA 1
ATOM 730 C C . ASN A 1 99 ? 7.669 7.665 6.177 1.00 81.94 99 ASN A C 1
ATOM 732 O O . ASN A 1 99 ? 8.183 6.820 6.908 1.00 81.94 99 ASN A O 1
ATOM 736 N N . ASN A 1 100 ? 8.394 8.377 5.305 1.00 79.62 100 ASN A N 1
ATOM 737 C CA . ASN A 1 100 ? 9.841 8.235 5.100 1.00 79.62 100 ASN A CA 1
ATOM 738 C C . ASN A 1 100 ? 10.294 6.786 4.786 1.00 79.62 100 ASN A C 1
ATOM 740 O O . ASN A 1 100 ? 11.394 6.365 5.140 1.00 79.62 100 ASN A O 1
ATOM 744 N N . MET A 1 101 ? 9.419 6.011 4.137 1.00 69.75 101 MET A N 1
ATOM 745 C CA . MET A 1 101 ? 9.629 4.615 3.730 1.00 69.75 101 MET A CA 1
ATOM 746 C C . MET A 1 101 ? 10.251 4.489 2.334 1.00 69.75 101 MET A C 1
ATOM 748 O O . MET A 1 101 ? 10.789 3.438 1.988 1.00 69.75 101 MET A O 1
ATOM 752 N N . MET A 1 102 ? 10.213 5.552 1.528 1.00 63.69 102 MET A N 1
ATOM 753 C CA . MET A 1 102 ? 11.038 5.636 0.326 1.00 63.69 102 MET A CA 1
ATOM 754 C C . MET A 1 102 ? 12.450 6.082 0.728 1.00 63.69 102 MET A C 1
ATOM 756 O O . MET A 1 102 ? 12.567 7.096 1.420 1.00 63.69 102 MET A O 1
ATOM 760 N N . PRO A 1 103 ? 13.527 5.387 0.303 1.00 54.22 103 PRO A N 1
ATOM 761 C CA . PRO A 1 103 ? 14.873 5.906 0.483 1.00 54.22 103 PRO A CA 1
ATOM 762 C C . PRO A 1 103 ? 14.907 7.260 -0.208 1.00 54.22 103 PRO A C 1
ATOM 764 O O . PRO A 1 103 ? 14.716 7.329 -1.423 1.00 54.22 103 PRO A O 1
ATOM 767 N N . SER A 1 104 ? 15.059 8.323 0.584 1.00 49.09 104 SER A N 1
ATOM 768 C CA . SER A 1 104 ? 15.074 9.691 0.097 1.00 49.09 104 SER A CA 1
ATOM 769 C C . SER A 1 104 ? 16.005 9.749 -1.107 1.00 49.09 104 SER A C 1
ATOM 771 O O . SER A 1 104 ? 17.229 9.657 -0.970 1.00 49.09 104 SER A O 1
ATOM 773 N N . ALA A 1 105 ? 15.440 9.913 -2.304 1.00 49.25 105 ALA A N 1
ATOM 774 C CA . ALA A 1 105 ? 16.181 10.589 -3.343 1.00 49.25 105 ALA A CA 1
ATOM 775 C C . ALA A 1 105 ? 16.490 11.938 -2.707 1.00 49.25 105 ALA A C 1
ATOM 777 O O . ALA A 1 105 ? 15.566 12.710 -2.455 1.00 49.25 105 ALA A O 1
ATOM 778 N N . LYS A 1 106 ? 17.753 12.131 -2.298 1.00 43.75 106 LYS A N 1
ATOM 779 C CA . LYS A 1 106 ? 18.280 13.405 -1.817 1.00 43.75 106 LYS A CA 1
ATOM 780 C C . LYS A 1 106 ? 17.569 14.498 -2.596 1.00 43.75 106 LYS A C 1
ATOM 782 O O . LYS A 1 106 ? 17.779 14.614 -3.802 1.00 43.75 106 LYS A O 1
ATOM 787 N N . THR A 1 107 ? 16.723 15.269 -1.925 1.00 45.06 107 THR A N 1
ATOM 788 C CA . THR A 1 107 ? 16.395 16.595 -2.412 1.00 45.06 107 THR A CA 1
ATOM 789 C C . THR A 1 107 ? 17.746 17.263 -2.658 1.00 45.06 107 THR A C 1
ATOM 791 O O . THR A 1 107 ? 18.565 17.322 -1.735 1.00 45.06 107 THR A O 1
ATOM 794 N N . PRO A 1 108 ? 18.068 17.706 -3.885 1.00 46.78 108 PRO A N 1
ATOM 795 C CA . PRO A 1 108 ? 19.123 18.677 -4.030 1.00 46.78 108 PRO A CA 1
ATOM 796 C C . PRO A 1 108 ? 18.587 19.916 -3.316 1.00 46.78 108 PRO A C 1
ATOM 798 O O . PRO A 1 108 ? 17.728 20.634 -3.820 1.00 46.78 108 PRO A O 1
ATOM 801 N N . THR A 1 109 ? 19.044 20.124 -2.088 1.00 54.31 109 THR A N 1
ATOM 802 C CA . THR A 1 109 ? 19.194 21.453 -1.515 1.00 54.31 109 THR A CA 1
ATOM 803 C C . THR A 1 109 ? 19.900 22.299 -2.567 1.00 54.31 109 THR A C 1
ATOM 805 O O . THR A 1 109 ? 21.099 22.149 -2.787 1.00 54.31 109 THR A O 1
ATOM 808 N N . GLY A 1 110 ? 19.154 23.127 -3.292 1.00 43.16 110 GLY A N 1
ATOM 809 C CA . GLY A 1 110 ? 19.749 23.930 -4.349 1.00 43.16 110 GLY A CA 1
ATOM 810 C C . GLY A 1 110 ? 18.742 24.482 -5.337 1.00 43.16 110 GLY A C 1
ATOM 811 O O . GLY A 1 110 ? 18.784 24.131 -6.509 1.00 43.16 110 GLY A O 1
ATOM 812 N N . CYS A 1 111 ? 17.890 25.402 -4.892 1.00 42.38 111 CYS A N 1
ATOM 813 C CA . CYS A 1 111 ? 17.530 26.508 -5.772 1.00 42.38 111 CYS A CA 1
ATOM 814 C C . CYS A 1 111 ? 18.684 27.525 -5.685 1.00 42.38 111 CYS A C 1
ATOM 816 O O . CYS A 1 111 ? 18.755 28.234 -4.680 1.00 42.38 111 CYS A O 1
ATOM 818 N N . PRO A 1 112 ? 19.621 27.606 -6.652 1.00 55.28 112 PRO A N 1
ATOM 819 C CA . PRO A 1 112 ? 20.489 28.767 -6.749 1.00 55.28 112 PRO A CA 1
ATOM 820 C C . PRO A 1 112 ? 19.624 29.946 -7.193 1.00 55.28 112 PRO A C 1
ATOM 822 O O . PRO A 1 112 ? 19.216 30.037 -8.350 1.00 55.28 112 PRO A O 1
ATOM 825 N N . VAL A 1 113 ? 19.313 30.834 -6.253 1.00 54.81 113 VAL A N 1
ATOM 826 C CA . VAL A 1 113 ? 18.859 32.183 -6.589 1.00 54.81 113 VAL A CA 1
ATOM 827 C C . VAL A 1 113 ? 20.062 32.873 -7.227 1.00 54.81 113 VAL A C 1
ATOM 829 O O . VAL A 1 113 ? 21.103 33.021 -6.584 1.00 54.81 113 VAL A O 1
ATOM 832 N N . LYS A 1 114 ? 19.952 33.154 -8.524 1.00 49.69 114 LYS A N 1
ATOM 833 C CA . LYS A 1 114 ? 20.913 33.955 -9.280 1.00 49.69 114 LYS A CA 1
ATOM 834 C C . LYS A 1 114 ? 20.589 35.431 -9.099 1.00 49.69 114 LYS A C 1
ATOM 836 O O . LYS A 1 114 ? 19.381 35.733 -8.975 1.00 49.69 114 LYS A O 1
#

Nearest PDB structures (foldseek):
  7w3m-assembly1_B  TM=4.216E-01  e=5.734E+00  Homo sapiens
  8jti-assembly1_F  TM=4.047E-01  e=6.466E+00  Homo sapiens
  6msg-assembly1_B  TM=3.299E-01  e=6.466E+00  Homo sapiens

Mean predicted aligned error: 16.13 Å

Radius of gyration: 25.36 Å; Cα contacts (8 Å, |Δi|>4): 85; chains: 1; bounding box: 36×91×54 Å

Solvent-accessible surface area (backbone atoms only — not comparable to full-atom values): 7400 Å² total; per-residue (Å²): 141,81,86,85,84,85,79,81,88,86,80,90,81,81,94,74,89,79,79,85,83,85,74,86,76,71,82,66,80,66,83,63,56,36,68,55,38,81,93,49,58,69,70,58,38,57,52,46,69,68,30,52,75,69,50,20,28,40,53,43,52,68,45,52,72,68,53,46,52,49,18,53,52,50,26,67,37,56,43,100,83,72,46,67,68,35,52,55,49,55,19,41,52,48,49,30,50,80,66,66,68,46,83,74,74,73,73,75,87,70,84,81,85,125

Sequence (114 aa):
MKKVKVALAALTFICLNSSAIAEQIQQTAQTTNPMDCSNMGPDMQQFAGQLNATNKKMFCGQFNDSQRATAMQMATQQNSSGAMMMSPDQAVQKVATDNNMMPSAKTPTGCPVK

Secondary structure (DSSP, 8-state):
---------------------------------TT--TTS-HHHHHHHHTS-HHHHHHHHHT--HHHHHHHHHHHH-B-TTSSBSS-HHHHHHHHHHHTT-S------------

Foldseek 3Di:
DDDDDDDDYDDDDDDDDDDDDDDPPPPPPPPQQLLDQPPDDPLLVVLLVQEDSVLSSCLRRPDDPVLSVQLSVQQPDADPVRHGPDHSHRSSVVSCVVVVVPPDPPDPPDPPPD